Protein AF-A0A2E5RI97-F1 (afdb_monomer_lite)

pLDDT: mean 94.94, std 6.13, range [59.56, 98.44]

Foldseek 3Di:
DVVLVVVLVVDDPVRLVLQLVLLCVQDPNDPVNQVVQDDPPDVSSSSSSSQVVCCVVFVDTLCPTPPSVVDDDDDD

Secondary structure (DSSP, 8-state):
-HHHHHHHTT--HHHHHHHHHHHHHHTT--HHHHTTS--TT-HHHHHHHHHHHHHHHHSS-TTTSTTGGG------

Sequence (76 aa):
MDGIETLINTFDSRELQLEAALVIASHNANNGWIKQFKADHNSEDFYKNVIRWYIAEYGGLPSEVEPGNKIKLIYI

Structure (mmCIF, N/CA/C/O backbone):
data_AF-A0A2E5RI97-F1
#
_entry.id   AF-A0A2E5RI97-F1
#
loop_
_atom_site.group_PDB
_atom_site.id
_atom_site.type_symbol
_atom_site.label_atom_id
_atom_site.label_alt_id
_atom_site.label_comp_id
_atom_site.label_asym_id
_atom_site.label_entity_id
_atom_site.label_seq_id
_atom_site.pdbx_PDB_ins_code
_atom_site.Cartn_x
_atom_site.Cartn_y
_atom_site.Cartn_z
_atom_site.occupancy
_atom_site.B_iso_or_equiv
_atom_site.auth_seq_id
_atom_site.auth_comp_id
_atom_site.auth_asym_id
_atom_site.auth_atom_id
_atom_site.pdbx_PDB_model_num
ATOM 1 N N . MET A 1 1 ? -9.399 12.369 -4.708 1.00 59.56 1 MET A N 1
ATOM 2 C CA . MET A 1 1 ? -7.945 12.324 -4.431 1.00 59.56 1 MET A CA 1
ATOM 3 C C . MET A 1 1 ? -7.622 12.826 -3.024 1.00 59.56 1 MET A C 1
ATOM 5 O O . MET A 1 1 ? -6.829 12.176 -2.367 1.00 59.56 1 MET A O 1
ATOM 9 N N . ASP A 1 2 ? -8.288 13.870 -2.520 1.00 76.62 2 ASP A N 1
ATOM 10 C CA . ASP A 1 2 ? -8.036 14.448 -1.181 1.00 76.62 2 ASP A CA 1
ATOM 11 C C . ASP A 1 2 ? -8.292 13.491 0.012 1.00 76.62 2 ASP A C 1
ATOM 13 O O . ASP A 1 2 ? -7.466 13.345 0.912 1.00 76.62 2 ASP A O 1
ATOM 17 N N . GLY A 1 3 ? -9.398 12.735 -0.019 1.00 89.44 3 GLY A N 1
ATOM 18 C CA . GLY A 1 3 ? -9.738 11.800 1.066 1.00 89.44 3 GLY A CA 1
ATOM 19 C C . GLY A 1 3 ? -8.813 10.580 1.189 1.00 89.44 3 GLY A C 1
ATOM 20 O O . GLY A 1 3 ? -8.573 10.118 2.299 1.00 89.44 3 GLY A O 1
ATOM 21 N N . ILE A 1 4 ? -8.250 10.086 0.077 1.00 92.31 4 ILE A N 1
ATOM 22 C CA . ILE A 1 4 ? -7.295 8.958 0.099 1.00 92.31 4 ILE A CA 1
ATOM 23 C C . ILE A 1 4 ? -5.994 9.395 0.766 1.00 92.31 4 ILE A C 1
ATOM 25 O O . ILE A 1 4 ? -5.445 8.669 1.587 1.00 92.31 4 ILE A O 1
ATOM 29 N N . GLU A 1 5 ? -5.517 10.594 0.433 1.00 92.56 5 GLU A N 1
ATOM 30 C CA . GLU A 1 5 ? -4.298 11.131 1.029 1.00 92.56 5 GLU A CA 1
ATOM 31 C C . GLU A 1 5 ? -4.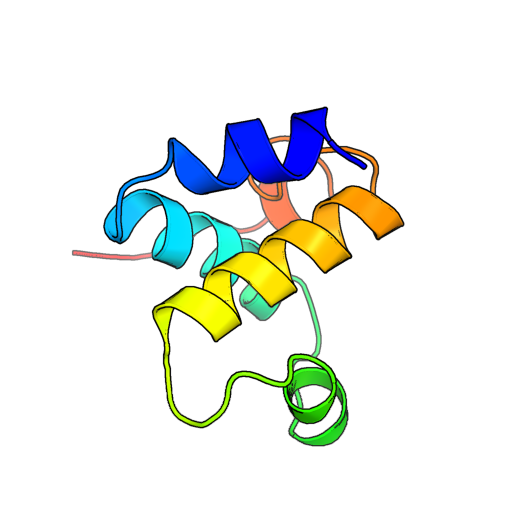467 11.362 2.529 1.00 92.56 5 GLU A C 1
ATOM 33 O O . GLU A 1 5 ? -3.580 11.037 3.316 1.00 92.56 5 GLU A O 1
ATOM 38 N N . THR A 1 6 ? -5.634 11.865 2.935 1.00 94.75 6 THR A N 1
ATOM 39 C CA . THR A 1 6 ? -5.957 12.042 4.352 1.00 94.75 6 THR A CA 1
ATOM 40 C C . THR A 1 6 ? -5.966 10.697 5.076 1.00 94.75 6 THR A C 1
ATOM 42 O O . THR A 1 6 ? -5.326 10.586 6.114 1.00 94.75 6 THR A O 1
ATOM 45 N N . LEU A 1 7 ? -6.614 9.669 4.511 1.00 95.00 7 LEU A N 1
ATOM 46 C CA . LEU A 1 7 ? -6.639 8.315 5.074 1.00 95.00 7 LEU A CA 1
ATOM 47 C C . LEU A 1 7 ? -5.228 7.736 5.242 1.00 95.00 7 LEU A C 1
ATOM 49 O O . LEU A 1 7 ? -4.865 7.333 6.342 1.00 95.00 7 LEU A O 1
ATOM 53 N N . ILE A 1 8 ? -4.420 7.727 4.178 1.00 96.94 8 ILE A N 1
ATOM 54 C CA . ILE A 1 8 ? -3.071 7.140 4.201 1.00 96.94 8 ILE A CA 1
ATOM 55 C C . ILE A 1 8 ? -2.180 7.834 5.242 1.00 96.94 8 ILE A C 1
ATOM 57 O O . ILE A 1 8 ? -1.370 7.180 5.890 1.00 96.94 8 ILE A O 1
ATOM 61 N N . ASN A 1 9 ? -2.335 9.145 5.444 1.00 96.75 9 ASN A N 1
ATOM 62 C CA . ASN A 1 9 ? -1.568 9.884 6.448 1.00 96.75 9 ASN A CA 1
ATOM 63 C C . ASN A 1 9 ? -2.042 9.657 7.895 1.00 96.75 9 ASN A C 1
ATOM 65 O O . ASN A 1 9 ? -1.383 10.136 8.815 1.00 96.75 9 ASN A O 1
ATOM 69 N N . THR A 1 10 ? -3.148 8.935 8.116 1.00 97.50 10 THR A N 1
ATOM 70 C CA . THR A 1 10 ? -3.531 8.472 9.462 1.00 97.50 10 THR A CA 1
ATOM 71 C C . THR A 1 10 ? -2.809 7.199 9.889 1.00 97.50 10 THR A C 1
ATOM 73 O O . THR A 1 10 ? -2.792 6.908 11.082 1.00 97.50 10 THR A O 1
ATOM 76 N N . PHE A 1 11 ? -2.214 6.465 8.943 1.00 98.12 11 PHE A N 1
ATOM 77 C CA . PHE A 1 11 ? -1.544 5.203 9.229 1.00 98.12 11 PHE A CA 1
ATOM 78 C C . PHE A 1 11 ? -0.215 5.426 9.941 1.00 98.12 11 PHE A C 1
ATOM 80 O O . PHE A 1 11 ? 0.586 6.283 9.554 1.00 98.12 11 PHE A O 1
ATOM 87 N N . ASP A 1 12 ? 0.052 4.600 10.944 1.00 97.88 12 ASP A N 1
ATOM 88 C CA . ASP A 1 12 ? 1.382 4.487 11.513 1.00 97.88 12 ASP A CA 1
ATOM 89 C C . ASP A 1 12 ? 2.338 3.737 10.563 1.00 97.88 12 ASP A C 1
ATOM 91 O O . ASP A 1 12 ? 1.966 3.175 9.525 1.00 97.88 12 ASP A O 1
ATOM 95 N N . SER A 1 13 ? 3.629 3.720 10.906 1.00 97.62 13 SER A N 1
ATOM 96 C CA . SER A 1 13 ? 4.632 3.051 10.072 1.00 97.62 13 SER A CA 1
ATOM 97 C C . SER A 1 13 ? 4.375 1.551 9.913 1.00 97.62 13 SER A C 1
ATOM 99 O O . SER A 1 13 ? 4.788 0.974 8.906 1.00 97.62 13 SER A O 1
ATOM 101 N N . ARG A 1 14 ? 3.738 0.897 10.891 1.00 97.00 14 ARG A N 1
ATOM 102 C CA . ARG A 1 14 ? 3.463 -0.537 10.841 1.00 97.00 14 ARG A CA 1
ATOM 103 C C . ARG A 1 14 ? 2.299 -0.833 9.905 1.00 97.00 14 ARG A C 1
ATOM 105 O O . ARG A 1 14 ? 2.404 -1.763 9.108 1.00 97.00 14 ARG A O 1
ATOM 112 N N . GLU A 1 15 ? 1.245 -0.035 9.965 1.00 98.00 15 GLU A N 1
ATOM 113 C CA . GLU A 1 15 ? 0.099 -0.099 9.059 1.00 98.00 15 GLU A CA 1
ATOM 114 C C . GLU A 1 15 ? 0.542 0.135 7.610 1.00 98.00 15 GLU A C 1
ATOM 116 O O . GLU A 1 15 ? 0.262 -0.692 6.742 1.00 98.00 15 GLU A O 1
ATOM 121 N N . LEU A 1 16 ? 1.355 1.171 7.362 1.00 98.44 16 LEU A N 1
ATOM 122 C CA . LEU A 1 16 ? 1.936 1.431 6.039 1.00 98.44 16 LEU A CA 1
ATOM 123 C C . LEU A 1 16 ? 2.742 0.237 5.510 1.00 98.44 16 LEU A C 1
ATOM 125 O O . LEU A 1 16 ? 2.590 -0.161 4.355 1.00 98.44 16 LEU A O 1
ATOM 129 N N . GLN A 1 17 ? 3.593 -0.355 6.349 1.00 97.94 17 GLN A N 1
ATOM 130 C CA . GLN A 1 17 ? 4.385 -1.524 5.967 1.00 97.94 17 GLN A CA 1
ATOM 131 C C . GLN A 1 17 ? 3.512 -2.734 5.636 1.00 97.94 17 GLN A C 1
ATOM 133 O O . GLN A 1 17 ? 3.795 -3.432 4.665 1.00 97.94 17 GLN A O 1
ATOM 138 N N . LEU A 1 18 ? 2.487 -3.011 6.447 1.00 98.06 18 LEU A N 1
ATOM 139 C CA . LEU A 1 18 ? 1.614 -4.168 6.267 1.00 98.06 18 LEU A CA 1
ATOM 140 C C . LEU A 1 18 ? 0.777 -4.037 4.996 1.00 98.06 18 LEU A C 1
ATOM 142 O O . LEU A 1 18 ? 0.780 -4.954 4.177 1.00 98.06 18 LEU A O 1
ATOM 146 N N . GLU A 1 19 ? 0.140 -2.888 4.785 1.00 98.44 19 GLU A N 1
ATOM 147 C CA . GLU A 1 19 ? -0.659 -2.644 3.584 1.00 98.44 19 GLU A CA 1
ATOM 148 C C . GLU A 1 19 ? 0.213 -2.685 2.324 1.00 98.44 19 GLU A C 1
ATOM 150 O O . GLU A 1 19 ? -0.107 -3.392 1.367 1.00 98.44 19 GLU A O 1
ATOM 155 N N . ALA A 1 20 ? 1.380 -2.032 2.331 1.00 98.12 20 ALA A N 1
ATOM 156 C CA . ALA A 1 20 ? 2.309 -2.112 1.206 1.00 98.12 20 ALA A CA 1
ATOM 157 C C . ALA A 1 20 ? 2.825 -3.545 0.972 1.00 98.12 20 ALA A C 1
ATOM 159 O O . ALA A 1 20 ? 2.958 -3.969 -0.178 1.00 98.12 20 ALA A O 1
ATOM 160 N N . ALA A 1 21 ? 3.080 -4.318 2.033 1.00 97.88 21 ALA A N 1
ATOM 161 C CA . ALA A 1 21 ? 3.507 -5.711 1.919 1.00 97.88 21 ALA A CA 1
ATOM 162 C C . ALA A 1 21 ? 2.433 -6.596 1.272 1.00 97.88 21 ALA A C 1
ATOM 164 O O . ALA A 1 21 ? 2.779 -7.449 0.455 1.00 97.88 21 ALA A O 1
ATOM 165 N N . LEU A 1 22 ? 1.147 -6.378 1.572 1.00 98.31 22 LEU A N 1
ATOM 166 C CA . LEU A 1 22 ? 0.042 -7.079 0.905 1.00 98.31 22 LEU A CA 1
ATOM 167 C C . LEU A 1 22 ? 0.017 -6.783 -0.597 1.00 98.31 22 LEU A C 1
ATOM 169 O O . LEU A 1 22 ? -0.142 -7.703 -1.403 1.00 98.31 22 LEU A O 1
ATOM 173 N N . VAL A 1 23 ? 0.237 -5.526 -0.996 1.00 98.25 23 VAL A N 1
ATOM 174 C CA . VAL A 1 23 ? 0.334 -5.165 -2.419 1.00 98.25 23 VAL A CA 1
ATOM 175 C C . VAL A 1 23 ? 1.512 -5.877 -3.077 1.00 98.25 23 VAL A C 1
ATOM 177 O O . VAL A 1 23 ? 1.342 -6.536 -4.100 1.00 98.25 23 VAL A O 1
ATOM 180 N N . ILE A 1 24 ? 2.700 -5.789 -2.480 1.00 97.50 24 ILE A N 1
ATOM 181 C CA . ILE A 1 24 ? 3.926 -6.375 -3.035 1.00 97.50 24 ILE A CA 1
ATOM 182 C C . ILE A 1 24 ? 3.795 -7.896 -3.166 1.00 97.50 24 ILE A C 1
ATOM 184 O O . ILE A 1 24 ? 4.189 -8.457 -4.182 1.00 97.50 24 ILE A O 1
ATOM 188 N N . ALA A 1 25 ? 3.220 -8.563 -2.166 1.00 97.31 25 ALA A N 1
ATOM 189 C CA . ALA A 1 25 ? 3.070 -10.014 -2.144 1.00 97.31 25 ALA A CA 1
ATOM 190 C C . ALA A 1 25 ? 1.954 -10.536 -3.066 1.00 97.31 25 ALA A C 1
ATOM 192 O O . ALA A 1 25 ? 2.007 -11.688 -3.492 1.00 97.31 25 ALA A O 1
ATOM 193 N N . SER A 1 26 ? 0.953 -9.710 -3.384 1.00 97.44 26 SER A N 1
ATOM 194 C CA . SER A 1 26 ? -0.128 -10.067 -4.315 1.00 97.44 26 SER A CA 1
ATOM 195 C C . SER A 1 26 ? 0.216 -9.816 -5.784 1.00 97.44 26 SER A C 1
ATOM 197 O O . SER A 1 26 ? -0.547 -10.211 -6.666 1.00 97.44 26 SER A O 1
ATOM 199 N N . HIS A 1 27 ? 1.365 -9.197 -6.064 1.00 96.12 27 HIS A N 1
ATOM 200 C CA . HIS A 1 27 ? 1.793 -8.830 -7.410 1.00 96.12 27 HIS A CA 1
ATOM 201 C C . HIS A 1 27 ? 3.162 -9.414 -7.747 1.00 96.12 27 HIS A C 1
ATOM 203 O O . HIS A 1 27 ? 3.982 -9.724 -6.888 1.00 96.12 27 HIS A O 1
ATOM 209 N N . ASN A 1 28 ? 3.454 -9.514 -9.043 1.00 93.06 28 ASN A N 1
ATOM 210 C CA . ASN A 1 28 ? 4.802 -9.822 -9.505 1.00 93.06 28 ASN A CA 1
ATOM 211 C C . ASN A 1 28 ? 5.699 -8.576 -9.378 1.00 93.06 28 ASN A C 1
ATOM 213 O O . ASN A 1 28 ? 5.977 -7.894 -10.368 1.00 93.06 28 ASN A O 1
ATOM 217 N N . ALA A 1 29 ? 6.110 -8.263 -8.146 1.00 92.75 29 ALA A N 1
ATOM 218 C CA . ALA A 1 29 ? 6.884 -7.079 -7.776 1.00 92.75 29 ALA A CA 1
ATOM 219 C C . ALA A 1 29 ? 8.354 -7.158 -8.234 1.00 92.75 29 ALA A C 1
ATOM 221 O O . ALA A 1 29 ? 9.292 -7.195 -7.441 1.00 92.75 29 ALA A O 1
ATOM 222 N N . ASN A 1 30 ? 8.566 -7.190 -9.548 1.00 95.62 30 ASN A N 1
ATOM 223 C CA . ASN A 1 30 ? 9.889 -7.108 -10.158 1.00 95.62 30 ASN A CA 1
ATOM 224 C C . ASN A 1 30 ? 10.425 -5.661 -10.174 1.00 95.62 30 ASN A C 1
ATOM 226 O O . ASN A 1 30 ? 9.698 -4.702 -9.914 1.00 95.62 30 ASN A O 1
ATOM 230 N N . ASN A 1 31 ? 11.697 -5.487 -10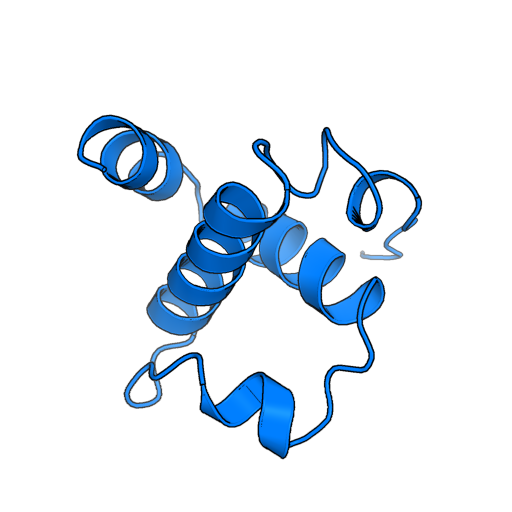.551 1.00 92.00 31 ASN A N 1
ATOM 231 C CA . ASN A 1 31 ? 12.356 -4.172 -10.595 1.00 92.00 31 ASN A CA 1
ATOM 232 C C . ASN A 1 31 ? 11.604 -3.130 -11.440 1.00 92.00 31 ASN A C 1
ATOM 234 O O . ASN A 1 31 ? 11.606 -1.950 -11.098 1.00 92.00 31 ASN A O 1
ATOM 238 N N . GLY A 1 32 ? 10.978 -3.547 -12.545 1.00 94.12 32 GLY A N 1
ATOM 239 C CA . GLY A 1 32 ? 10.204 -2.651 -13.403 1.00 94.12 32 GLY A CA 1
ATOM 240 C C . GLY A 1 32 ? 8.950 -2.139 -12.700 1.00 94.12 32 GLY A C 1
ATOM 241 O O . GLY A 1 32 ? 8.692 -0.938 -12.707 1.00 94.12 32 GLY A O 1
ATOM 242 N N . TRP A 1 33 ? 8.224 -3.042 -12.039 1.00 95.62 33 TRP A N 1
ATOM 243 C CA . TRP A 1 33 ? 7.028 -2.710 -11.271 1.00 95.62 33 TRP A CA 1
ATOM 244 C C . TRP A 1 33 ? 7.358 -1.841 -10.052 1.00 95.62 33 TRP A C 1
ATOM 246 O O . TRP A 1 33 ? 6.699 -0.835 -9.829 1.00 95.62 33 TRP A O 1
ATOM 256 N N . ILE A 1 34 ? 8.423 -2.153 -9.306 1.00 94.56 34 ILE A N 1
ATOM 257 C CA . ILE A 1 34 ? 8.829 -1.372 -8.124 1.00 94.56 34 ILE A CA 1
ATOM 258 C C . ILE A 1 34 ? 9.251 0.057 -8.508 1.00 94.56 34 ILE A C 1
ATOM 260 O O . ILE A 1 34 ? 8.934 1.012 -7.801 1.00 94.56 34 ILE A O 1
ATOM 264 N N . LYS A 1 35 ? 9.933 0.236 -9.648 1.00 93.06 35 LYS A N 1
ATOM 265 C CA . LYS A 1 35 ? 10.493 1.534 -10.068 1.00 93.06 35 LYS A CA 1
ATOM 266 C C . LYS A 1 35 ? 9.439 2.625 -10.309 1.00 93.06 35 LYS A C 1
ATOM 268 O O . LYS A 1 35 ? 9.786 3.806 -10.300 1.00 93.06 35 LYS A O 1
ATOM 273 N N . GLN A 1 36 ? 8.171 2.271 -10.527 1.00 94.69 36 GLN A N 1
ATOM 274 C CA . GLN A 1 36 ? 7.108 3.263 -10.723 1.00 94.69 36 GLN A CA 1
ATOM 275 C C . GLN A 1 36 ? 6.761 4.028 -9.432 1.00 94.69 36 GLN A C 1
ATOM 277 O O . GLN A 1 36 ? 6.320 5.175 -9.504 1.00 94.69 36 GLN A O 1
ATOM 282 N N . PHE A 1 37 ? 7.021 3.438 -8.258 1.00 95.50 37 PHE A N 1
ATOM 283 C CA . PHE A 1 37 ? 6.757 4.039 -6.947 1.00 95.50 37 PHE A CA 1
ATOM 284 C C . PHE A 1 37 ? 7.928 4.924 -6.510 1.00 95.50 37 PHE A C 1
ATOM 286 O O . PHE A 1 37 ? 8.662 4.616 -5.574 1.00 95.50 37 PHE A O 1
ATOM 293 N N . LYS A 1 38 ? 8.136 6.022 -7.238 1.00 91.50 38 LYS A N 1
ATOM 294 C CA . LYS A 1 38 ? 9.210 6.995 -6.981 1.00 91.50 38 LYS A CA 1
ATOM 295 C C . LYS A 1 38 ? 9.162 7.490 -5.537 1.00 91.50 38 LYS A C 1
ATOM 297 O O . LYS A 1 38 ? 8.161 8.072 -5.141 1.00 91.50 38 LYS A O 1
ATOM 302 N N . ALA A 1 39 ? 10.232 7.281 -4.780 1.00 90.69 39 ALA A N 1
ATOM 303 C CA . ALA A 1 39 ? 10.232 7.571 -3.351 1.00 90.69 39 ALA A CA 1
ATOM 304 C C . ALA A 1 39 ? 11.556 8.149 -2.830 1.00 90.69 39 ALA A C 1
ATOM 306 O O . ALA A 1 39 ? 11.775 8.107 -1.635 1.00 90.69 39 ALA A O 1
ATOM 307 N N . ASP A 1 40 ? 12.460 8.627 -3.697 1.00 87.19 40 ASP A N 1
ATOM 308 C CA . ASP A 1 40 ? 13.712 9.332 -3.341 1.00 87.19 40 ASP A CA 1
ATOM 309 C C . ASP A 1 40 ? 14.459 8.789 -2.097 1.00 87.19 40 ASP A C 1
ATOM 311 O O . ASP A 1 40 ? 14.939 9.538 -1.252 1.00 87.19 40 ASP A O 1
ATOM 315 N N . HIS A 1 41 ? 14.576 7.457 -1.999 1.00 88.62 41 HIS A N 1
ATOM 316 C CA . HIS A 1 41 ? 15.185 6.708 -0.882 1.00 88.62 41 HIS A CA 1
ATOM 317 C C . HIS A 1 41 ? 14.458 6.775 0.479 1.00 88.62 41 HIS A C 1
ATOM 319 O O . HIS A 1 41 ? 14.986 6.285 1.476 1.00 88.62 41 HIS A O 1
ATOM 325 N N . ASN A 1 42 ? 13.236 7.296 0.520 1.00 95.88 42 ASN A N 1
ATOM 326 C CA . ASN A 1 42 ? 12.334 7.281 1.663 1.00 95.88 42 ASN A CA 1
ATOM 327 C C . ASN A 1 42 ? 11.380 6.074 1.596 1.00 95.88 42 ASN A C 1
ATOM 329 O O . ASN A 1 42 ? 10.572 5.933 0.677 1.00 95.88 42 ASN A O 1
ATOM 333 N N . SER A 1 43 ? 11.462 5.184 2.585 1.00 95.31 43 SER A N 1
ATOM 334 C CA . SER A 1 43 ? 10.600 4.001 2.657 1.00 95.31 43 SER A CA 1
ATOM 335 C C . SER A 1 43 ? 9.140 4.340 2.956 1.00 95.31 43 SER A C 1
ATOM 337 O O . SER A 1 43 ? 8.252 3.651 2.462 1.00 95.31 43 SER A O 1
ATOM 339 N N . GLU A 1 44 ? 8.872 5.401 3.717 1.00 96.81 44 GLU A N 1
ATOM 340 C CA . GLU A 1 44 ? 7.509 5.821 4.037 1.00 96.81 44 GLU A CA 1
ATOM 341 C C . GLU A 1 44 ? 6.779 6.292 2.776 1.00 96.81 44 GLU A C 1
ATOM 343 O O . GLU A 1 44 ? 5.685 5.809 2.479 1.00 96.81 44 GLU A O 1
ATOM 348 N N . ASP A 1 45 ? 7.424 7.147 1.976 1.00 96.94 45 ASP A N 1
ATOM 349 C CA . ASP A 1 45 ? 6.874 7.609 0.697 1.00 96.94 45 ASP A CA 1
ATOM 350 C C . ASP A 1 45 ? 6.647 6.439 -0.264 1.00 96.94 45 ASP A C 1
ATOM 352 O O . ASP A 1 45 ? 5.633 6.388 -0.964 1.00 96.94 45 ASP A O 1
ATOM 356 N N . PHE A 1 46 ? 7.550 5.453 -0.260 1.00 97.56 46 PHE A N 1
ATOM 357 C CA . PHE A 1 46 ? 7.377 4.228 -1.033 1.00 97.56 46 PHE A CA 1
ATOM 358 C C . PHE A 1 46 ? 6.104 3.478 -0.619 1.00 97.56 46 PHE A C 1
ATOM 360 O O . PHE A 1 46 ? 5.281 3.171 -1.483 1.00 97.56 46 PHE A O 1
ATOM 367 N N . TYR A 1 47 ? 5.893 3.238 0.680 1.00 98.25 47 TYR A N 1
ATOM 368 C CA . TYR A 1 47 ? 4.688 2.559 1.168 1.00 98.25 47 TYR A CA 1
ATOM 369 C C . TYR A 1 47 ? 3.416 3.325 0.801 1.00 98.25 47 TYR A C 1
ATOM 371 O O . TYR A 1 47 ? 2.489 2.740 0.240 1.00 98.25 47 TYR A O 1
ATOM 379 N N . LYS A 1 48 ? 3.392 4.646 1.022 1.00 97.75 48 LYS A N 1
ATOM 380 C CA . LYS A 1 48 ? 2.247 5.497 0.666 1.00 97.75 48 LYS A CA 1
ATOM 381 C C . LYS A 1 48 ? 1.941 5.439 -0.828 1.00 97.75 48 LYS A C 1
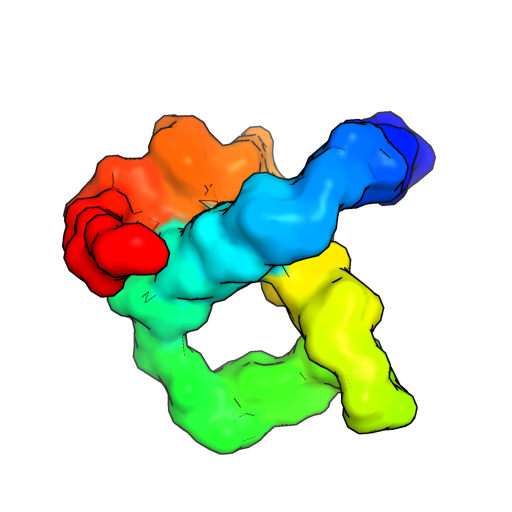ATOM 383 O O . LYS A 1 48 ? 0.782 5.313 -1.213 1.00 97.75 48 LYS A O 1
ATOM 388 N N . ASN A 1 49 ? 2.963 5.481 -1.681 1.00 97.56 49 ASN A N 1
ATOM 389 C CA . ASN A 1 49 ? 2.793 5.417 -3.132 1.00 97.56 49 ASN A CA 1
ATOM 390 C C . ASN A 1 49 ? 2.260 4.059 -3.603 1.00 97.56 49 ASN A C 1
ATOM 392 O O . ASN A 1 49 ? 1.397 4.023 -4.481 1.00 97.56 49 ASN A O 1
ATOM 396 N N . VAL A 1 50 ? 2.730 2.961 -3.006 1.00 98.12 50 VAL A N 1
ATOM 397 C CA . VAL A 1 50 ? 2.244 1.601 -3.287 1.00 98.12 50 VAL A CA 1
ATOM 398 C C . VAL A 1 50 ? 0.772 1.451 -2.889 1.00 98.12 50 VAL A C 1
ATOM 400 O O . VAL A 1 50 ? -0.036 0.991 -3.696 1.00 98.12 50 VAL A O 1
ATOM 403 N N . ILE A 1 51 ? 0.401 1.894 -1.684 1.00 98.25 51 ILE A N 1
ATOM 404 C CA . ILE A 1 51 ? -0.983 1.836 -1.187 1.00 98.25 51 ILE A CA 1
ATOM 405 C C . ILE A 1 51 ? -1.896 2.722 -2.039 1.00 98.25 51 ILE A C 1
ATOM 407 O O . ILE A 1 51 ? -2.964 2.287 -2.463 1.00 98.25 51 ILE A O 1
ATOM 411 N N . ARG A 1 52 ? -1.460 3.949 -2.358 1.00 97.94 52 ARG A N 1
ATOM 412 C CA . ARG A 1 52 ? -2.227 4.882 -3.195 1.00 97.94 52 ARG A CA 1
ATOM 413 C C . ARG A 1 52 ? -2.490 4.307 -4.586 1.00 97.94 52 ARG A C 1
ATOM 415 O O . ARG A 1 52 ? -3.603 4.435 -5.089 1.00 97.94 52 ARG A O 1
ATOM 422 N N . TRP A 1 53 ? -1.487 3.674 -5.197 1.00 97.62 53 TRP A N 1
ATOM 423 C CA . TRP A 1 53 ? -1.646 2.988 -6.479 1.00 97.62 53 TRP A CA 1
ATOM 424 C C . TRP A 1 53 ? -2.659 1.847 -6.385 1.00 97.62 53 TRP A C 1
ATOM 426 O O . TRP A 1 53 ? -3.555 1.763 -7.219 1.00 97.62 53 TRP A O 1
ATOM 436 N N . TYR A 1 54 ? -2.568 1.023 -5.341 1.00 98.06 54 TYR A N 1
ATOM 437 C CA . TYR A 1 54 ? -3.481 -0.099 -5.161 1.00 98.06 54 TYR A CA 1
ATOM 438 C C . TYR A 1 54 ? -4.933 0.358 -4.978 1.00 98.06 54 TYR A C 1
ATOM 440 O O . TYR A 1 54 ? -5.823 -0.159 -5.644 1.00 98.06 54 TYR A O 1
ATOM 448 N N . ILE A 1 55 ? -5.183 1.372 -4.142 1.00 97.81 55 ILE A N 1
ATOM 449 C CA . ILE A 1 55 ? -6.533 1.929 -3.958 1.00 97.81 55 ILE A CA 1
ATOM 450 C C . ILE A 1 55 ? -7.071 2.491 -5.280 1.00 97.81 55 ILE A C 1
ATOM 452 O O . ILE A 1 55 ? -8.251 2.328 -5.579 1.00 97.81 55 ILE A O 1
ATOM 456 N N . ALA A 1 56 ? -6.226 3.151 -6.075 1.00 96.81 56 ALA A N 1
ATOM 457 C CA . ALA A 1 56 ? -6.637 3.690 -7.368 1.00 96.81 56 ALA A CA 1
ATOM 458 C C . ALA A 1 56 ? -7.012 2.590 -8.377 1.00 96.81 56 ALA A C 1
ATOM 460 O O . ALA A 1 56 ? -7.950 2.782 -9.146 1.00 96.81 56 ALA A O 1
ATOM 461 N N . GLU A 1 57 ? -6.304 1.459 -8.358 1.00 97.19 57 GLU A N 1
ATOM 462 C CA . GLU A 1 57 ? -6.521 0.337 -9.279 1.00 97.19 57 GLU A CA 1
ATOM 463 C C . GLU A 1 57 ? -7.701 -0.556 -8.854 1.00 97.19 57 GLU A C 1
ATOM 465 O O . GLU A 1 57 ? -8.517 -0.952 -9.684 1.00 97.19 57 GLU A O 1
ATOM 470 N N . TYR A 1 58 ? -7.815 -0.853 -7.556 1.00 97.06 58 TYR A N 1
ATOM 471 C CA . TYR A 1 58 ? -8.733 -1.868 -7.021 1.00 97.06 58 TYR A CA 1
ATOM 472 C C . TYR A 1 58 ? -9.905 -1.294 -6.213 1.00 97.06 58 TYR A C 1
ATOM 474 O O . TYR A 1 58 ? -10.826 -2.025 -5.851 1.00 97.06 58 TYR A O 1
ATOM 482 N N . GLY A 1 59 ? -9.908 0.013 -5.937 1.00 96.44 59 GLY A N 1
ATOM 483 C CA . GLY A 1 59 ? -11.024 0.709 -5.293 1.00 96.44 59 GLY A CA 1
ATOM 484 C C . GLY A 1 59 ? -11.138 0.522 -3.775 1.00 96.44 59 GLY A C 1
ATOM 485 O O . GLY A 1 59 ? -12.173 0.873 -3.214 1.00 96.44 59 GLY A O 1
ATOM 486 N N . GLY A 1 60 ? -10.109 -0.003 -3.101 1.00 97.19 60 GLY A N 1
ATOM 487 C CA . GLY A 1 60 ? -10.106 -0.219 -1.648 1.00 97.19 60 GLY A CA 1
ATOM 488 C C . GLY A 1 60 ? -8.719 -0.528 -1.087 1.00 97.19 60 GLY A C 1
ATOM 489 O O . GLY A 1 60 ? -7.744 -0.597 -1.842 1.00 97.19 60 GLY A O 1
ATOM 490 N N . LEU A 1 61 ? -8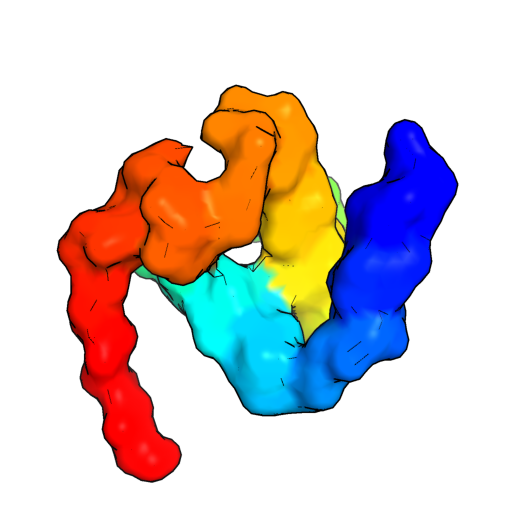.616 -0.692 0.236 1.00 98.00 61 LEU A N 1
ATOM 491 C CA . LEU A 1 61 ? -7.343 -1.023 0.877 1.00 98.00 61 LEU A CA 1
ATOM 492 C C . LEU A 1 61 ? -6.892 -2.455 0.540 1.00 98.00 61 LEU A C 1
ATOM 494 O O . LEU A 1 61 ? -7.735 -3.344 0.394 1.00 98.00 61 LEU A O 1
ATOM 498 N N . PRO A 1 62 ? -5.575 -2.709 0.450 1.00 98.25 62 PRO A N 1
ATOM 499 C CA . PRO A 1 62 ? -5.029 -4.046 0.209 1.00 98.25 62 PRO A CA 1
ATOM 500 C C . PRO A 1 62 ? -5.535 -5.116 1.174 1.00 98.25 62 PRO A C 1
ATOM 502 O O . PRO A 1 62 ? -5.783 -6.237 0.743 1.00 98.25 62 PRO A O 1
ATOM 505 N N . SER A 1 63 ? -5.730 -4.792 2.450 1.00 98.06 63 SER A N 1
ATOM 506 C CA . SER A 1 63 ? -6.316 -5.709 3.437 1.00 98.06 63 SER A CA 1
ATOM 507 C C . SER A 1 63 ? -7.806 -6.008 3.233 1.00 98.06 63 SER A C 1
ATOM 509 O O . SER A 1 63 ? -8.290 -7.037 3.704 1.00 98.06 63 SER A O 1
ATOM 511 N N . GLU A 1 64 ? -8.536 -5.157 2.512 1.00 98.06 64 GLU A N 1
ATOM 512 C CA . GLU A 1 64 ? -9.992 -5.244 2.360 1.00 98.06 64 GLU A CA 1
ATOM 513 C C . GLU A 1 64 ? -10.404 -5.874 1.028 1.00 98.06 64 GLU A C 1
ATOM 515 O O . GLU A 1 64 ? -11.319 -6.702 0.983 1.00 98.06 64 GLU A O 1
ATOM 520 N N . VAL A 1 65 ? -9.724 -5.513 -0.062 1.00 98.38 65 VAL A N 1
ATOM 521 C CA . VAL A 1 65 ? -10.101 -5.918 -1.423 1.00 98.38 65 VAL A CA 1
ATOM 522 C C . VAL A 1 65 ? 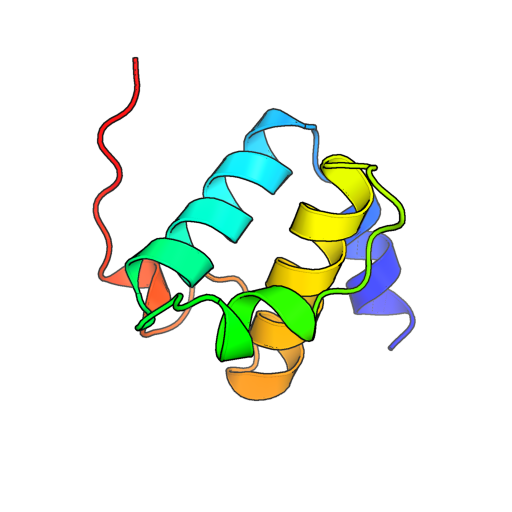-9.065 -6.835 -2.065 1.00 98.38 65 VAL A C 1
ATOM 524 O O . VAL A 1 65 ? -7.884 -6.828 -1.719 1.00 98.38 65 VAL A O 1
ATOM 527 N N . GLU A 1 66 ? -9.515 -7.652 -3.016 1.00 97.31 66 GLU A N 1
ATOM 528 C CA . GLU A 1 66 ? -8.639 -8.522 -3.803 1.00 97.31 66 GLU A CA 1
ATOM 529 C C . GLU A 1 66 ? -7.744 -7.705 -4.756 1.00 97.31 66 GLU A C 1
ATOM 531 O O . GLU A 1 66 ? -8.186 -6.665 -5.244 1.00 97.31 66 GLU A O 1
ATOM 536 N N . PRO A 1 67 ? -6.523 -8.181 -5.079 1.00 97.50 67 PRO A N 1
ATOM 537 C CA . PRO A 1 67 ? -5.931 -9.464 -4.674 1.00 97.50 67 PRO A CA 1
ATOM 538 C C . PRO A 1 67 ? -5.227 -9.469 -3.302 1.00 97.50 67 PRO A C 1
ATOM 540 O O . PRO A 1 67 ? -4.860 -10.539 -2.819 1.00 97.50 67 PRO A O 1
ATOM 543 N N . GLY A 1 68 ? -5.026 -8.313 -2.673 1.00 97.19 68 GLY A N 1
ATOM 544 C CA . GLY A 1 68 ? -4.272 -8.148 -1.426 1.00 97.19 68 GLY A CA 1
ATOM 545 C C . GLY A 1 68 ? -4.855 -8.927 -0.248 1.00 97.19 68 GLY A C 1
ATOM 546 O O . GLY A 1 68 ? -4.114 -9.614 0.453 1.00 97.19 68 GLY A O 1
ATOM 547 N N . ASN A 1 69 ? -6.181 -8.932 -0.093 1.00 97.56 69 ASN A N 1
ATOM 548 C CA . ASN A 1 69 ? -6.856 -9.595 1.028 1.00 97.56 69 ASN A CA 1
ATOM 549 C C . ASN A 1 69 ? -6.733 -11.138 1.010 1.00 97.56 69 ASN A C 1
ATOM 551 O O . ASN A 1 69 ? -7.049 -11.802 1.998 1.00 97.56 69 ASN A O 1
ATOM 555 N N . LYS A 1 70 ? -6.243 -11.726 -0.094 1.00 97.88 70 LYS A N 1
ATOM 556 C CA . LYS A 1 70 ? -5.935 -13.162 -0.215 1.00 97.88 70 LYS A CA 1
ATOM 557 C C . LYS A 1 70 ? -4.554 -13.525 0.324 1.00 97.88 70 LYS A C 1
ATOM 559 O O . LYS A 1 70 ? -4.237 -14.710 0.445 1.00 97.88 70 LYS A O 1
ATOM 564 N N . ILE A 1 71 ? -3.720 -12.536 0.632 1.00 97.44 71 ILE A N 1
ATOM 565 C CA . ILE A 1 71 ? -2.370 -12.755 1.134 1.00 97.44 71 ILE A CA 1
ATOM 566 C C . ILE A 1 71 ? -2.390 -12.905 2.652 1.00 97.44 71 ILE A C 1
ATOM 568 O O . ILE A 1 71 ? -2.893 -12.059 3.385 1.00 97.44 71 ILE A O 1
ATOM 572 N N . LYS A 1 72 ? -1.749 -13.971 3.137 1.00 96.00 72 LYS A N 1
ATOM 573 C CA . LYS A 1 72 ? -1.452 -14.151 4.557 1.00 96.00 72 LYS A CA 1
ATOM 574 C C . LYS A 1 72 ? 0.006 -13.794 4.821 1.00 96.00 72 LYS A C 1
ATOM 576 O O . LYS A 1 72 ? 0.901 -14.583 4.518 1.00 96.00 72 LYS A O 1
ATOM 581 N N . LEU A 1 73 ? 0.242 -12.619 5.399 1.00 95.00 73 LEU A N 1
ATOM 582 C CA . LEU A 1 73 ? 1.578 -12.226 5.840 1.00 95.00 73 LEU A CA 1
ATOM 583 C C . LEU A 1 73 ? 2.001 -13.052 7.061 1.00 95.00 73 LEU A C 1
ATOM 585 O O . LEU A 1 73 ? 1.206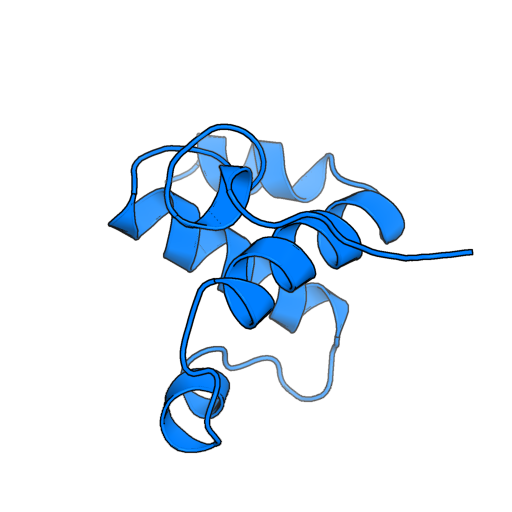 -13.310 7.964 1.00 95.00 73 LEU A O 1
ATOM 589 N N . ILE A 1 74 ? 3.272 -13.444 7.091 1.00 93.06 74 ILE A N 1
ATOM 590 C CA . ILE A 1 74 ? 3.913 -14.040 8.263 1.00 93.06 74 ILE A CA 1
ATOM 591 C C . ILE A 1 74 ? 4.892 -12.994 8.784 1.00 93.06 74 ILE A C 1
ATOM 593 O O . ILE A 1 74 ? 5.847 -12.642 8.095 1.00 93.06 74 ILE A O 1
ATOM 597 N N . TYR A 1 75 ? 4.636 -12.472 9.977 1.00 83.19 75 TYR A N 1
ATOM 598 C CA . TYR A 1 75 ? 5.481 -11.478 10.627 1.00 83.19 75 TYR A CA 1
ATOM 599 C C . TYR A 1 75 ? 5.516 -11.727 12.134 1.00 83.19 75 TYR A C 1
ATOM 601 O O . TYR A 1 75 ? 4.589 -12.326 12.682 1.00 83.19 75 TYR A O 1
ATOM 609 N N . ILE A 1 76 ? 6.608 -11.301 12.766 1.00 71.25 76 ILE A N 1
ATOM 610 C CA . ILE A 1 76 ? 6.928 -11.512 14.184 1.00 71.25 76 ILE A CA 1
ATOM 611 C C . ILE A 1 76 ? 6.934 -10.156 14.882 1.00 71.25 76 ILE A C 1
ATOM 613 O O . ILE A 1 76 ? 7.397 -9.191 14.229 1.00 71.25 76 ILE A O 1
#

Radius of gyration: 11.64 Å; chains: 1; bounding box: 26×29×28 Å